Protein AF-A0A397S5K3-F1 (afdb_monomer_lite)

Foldseek 3Di:
DDDDQDPVNLVLLLVQCVVQVPDPCSLVVVCVVVVVDHSVRSVVCCVPPRPPPDDPDPDDPVRVVVVVVVVVVVVVVVVVVVVVCVVVVVD

pLDDT: mean 92.17, std 8.95, range [49.09, 98.5]

Secondary structure (DSSP, 8-state):
-PPPPPHHHHHHHHHHHHHHTTSTTHHHHHHHHSTTS-HHHHHHHIIIII-TTS--SPPPHHHHHHHHHHHHHHHHHHHHHHHHHHHTT--

Sequence (91 aa):
MVVLFSESDEILIISYMESLGHHRDCFTRISRLMPKYTAGQIFNHWKNNLNPELCKKPFGYYEKEYIIGLVNQNQEFLVLYFEKLSRSGIM

InterPro domains:
  IPR001005 SANT/Myb domain [cd00167] (5-50)
  IPR009057 Homedomain-like superfamily [SSF46689] (5-68)

Radius of gyration: 20.78 Å; chains: 1; bounding box: 51×31×42 Å

Structure (mmCIF, N/CA/C/O backbone):
data_AF-A0A397S5K3-F1
#
_entry.id   AF-A0A397S5K3-F1
#
loop_
_atom_site.group_PDB
_atom_site.id
_atom_site.type_symbol
_atom_site.label_atom_id
_atom_site.label_alt_id
_atom_site.label_comp_id
_atom_site.label_asym_id
_atom_site.label_entity_id
_atom_site.label_seq_id
_atom_site.pdbx_PDB_ins_code
_atom_site.Cartn_x
_atom_site.Cartn_y
_atom_site.Cartn_z
_atom_site.occupancy
_atom_site.B_iso_or_equiv
_atom_site.auth_seq_id
_atom_site.auth_comp_id
_atom_site.auth_asym_id
_atom_site.auth_atom_id
_atom_site.pdbx_PDB_model_num
ATOM 1 N N . MET A 1 1 ? 0.221 -13.930 4.476 1.00 49.09 1 MET A N 1
ATOM 2 C CA . MET A 1 1 ? 1.666 -13.970 4.171 1.00 49.09 1 MET A CA 1
ATOM 3 C C . MET A 1 1 ? 2.101 -12.542 3.891 1.00 49.09 1 MET A C 1
ATOM 5 O O . MET A 1 1 ? 1.549 -11.938 2.979 1.00 49.09 1 MET A O 1
ATOM 9 N N . VAL A 1 2 ? 2.970 -11.970 4.726 1.00 62.81 2 VAL A N 1
ATOM 10 C CA . VAL A 1 2 ? 3.505 -10.617 4.506 1.00 62.81 2 VAL A CA 1
ATOM 11 C C . VAL A 1 2 ? 4.500 -10.708 3.356 1.00 62.81 2 VAL A C 1
ATOM 13 O O . VAL A 1 2 ? 5.439 -11.497 3.414 1.00 62.81 2 VAL A O 1
ATOM 16 N N . VAL A 1 3 ? 4.243 -9.965 2.288 1.00 79.19 3 VAL A N 1
ATOM 17 C CA . VAL A 1 3 ? 5.140 -9.880 1.136 1.00 79.19 3 VAL A CA 1
ATOM 18 C C . VAL A 1 3 ? 6.108 -8.745 1.402 1.00 79.19 3 VAL A C 1
ATOM 20 O O . VAL A 1 3 ? 5.676 -7.635 1.700 1.00 79.19 3 VAL A O 1
ATOM 23 N N . LEU A 1 4 ? 7.403 -9.029 1.311 1.00 88.25 4 LEU A N 1
ATOM 24 C CA . LEU A 1 4 ? 8.443 -8.020 1.454 1.00 88.25 4 LEU A CA 1
ATOM 25 C C . LEU A 1 4 ? 8.836 -7.512 0.062 1.00 88.25 4 LEU A C 1
ATOM 27 O O . LEU A 1 4 ? 9.267 -8.285 -0.802 1.00 88.25 4 LEU A O 1
ATOM 31 N N . PHE A 1 5 ? 8.646 -6.215 -0.150 1.00 94.50 5 PHE A N 1
ATOM 32 C CA . PHE A 1 5 ? 9.171 -5.484 -1.298 1.00 94.50 5 PHE A CA 1
ATOM 33 C C . PHE A 1 5 ? 10.539 -4.930 -0.909 1.00 94.50 5 PHE A C 1
ATOM 35 O O . PHE A 1 5 ? 10.690 -4.360 0.171 1.00 94.50 5 PHE A O 1
ATOM 42 N N . SER A 1 6 ? 11.549 -5.160 -1.745 1.00 96.31 6 SER A N 1
ATOM 43 C CA . SER A 1 6 ? 12.834 -4.475 -1.592 1.00 96.31 6 SER A CA 1
ATOM 44 C C . SER A 1 6 ? 12.726 -3.037 -2.095 1.00 96.31 6 SER A C 1
ATOM 46 O O . SER A 1 6 ? 11.835 -2.720 -2.878 1.00 96.31 6 SER A O 1
ATOM 48 N N . GLU A 1 7 ? 13.672 -2.180 -1.719 1.00 96.56 7 GLU A N 1
ATOM 49 C CA . GLU A 1 7 ? 13.748 -0.807 -2.236 1.00 96.56 7 GLU A CA 1
ATOM 50 C C . GLU A 1 7 ? 13.787 -0.770 -3.776 1.00 96.56 7 GLU A C 1
ATOM 52 O O . GLU A 1 7 ? 13.098 0.027 -4.407 1.00 96.56 7 GLU A O 1
ATOM 57 N N . SER A 1 8 ? 14.515 -1.698 -4.406 1.00 97.44 8 SER A N 1
ATOM 58 C CA . SER A 1 8 ? 14.538 -1.822 -5.868 1.00 97.44 8 SER A CA 1
ATOM 59 C C . SER A 1 8 ? 13.179 -2.220 -6.449 1.00 97.44 8 SER A C 1
ATOM 61 O O . SER A 1 8 ? 12.803 -1.720 -7.508 1.00 97.44 8 SER A O 1
ATOM 63 N N . ASP A 1 9 ? 12.425 -3.087 -5.762 1.00 97.44 9 ASP A N 1
ATOM 64 C CA . ASP A 1 9 ? 11.064 -3.437 -6.179 1.00 97.44 9 ASP A CA 1
ATOM 65 C C . ASP A 1 9 ? 10.143 -2.205 -6.109 1.00 97.44 9 ASP A C 1
ATOM 67 O O . ASP A 1 9 ? 9.341 -1.982 -7.013 1.00 97.44 9 ASP A O 1
ATOM 71 N N . GLU A 1 10 ? 10.276 -1.378 -5.068 1.00 97.44 10 GLU A N 1
ATOM 72 C CA . GLU A 1 10 ? 9.481 -0.155 -4.902 1.00 97.44 10 GLU A CA 1
ATOM 73 C C . GLU A 1 10 ? 9.775 0.883 -5.986 1.00 97.44 10 GLU A C 1
ATOM 75 O O . GLU A 1 10 ? 8.840 1.414 -6.588 1.00 97.44 10 GLU A O 1
ATOM 80 N N . ILE A 1 11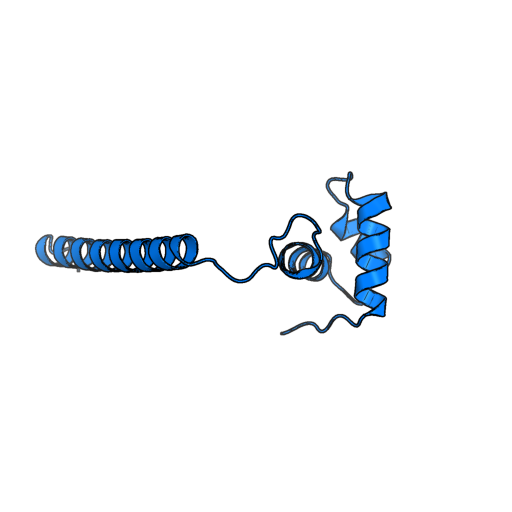 ? 11.057 1.118 -6.290 1.00 97.94 11 ILE A N 1
ATOM 81 C CA . ILE A 1 11 ? 11.485 2.015 -7.374 1.00 97.94 11 ILE A CA 1
ATOM 82 C C . ILE A 1 11 ? 10.878 1.565 -8.710 1.00 97.94 11 ILE A C 1
ATOM 84 O O . ILE A 1 11 ? 10.340 2.385 -9.458 1.00 97.94 11 ILE A O 1
ATOM 88 N N . LEU A 1 12 ? 10.907 0.260 -8.998 1.00 98.12 12 LEU A N 1
ATOM 89 C CA . LEU A 1 12 ? 10.307 -0.283 -10.216 1.00 98.12 12 LEU A CA 1
ATOM 90 C C . LEU A 1 12 ? 8.793 -0.067 -10.248 1.00 98.12 12 LEU A C 1
ATOM 92 O O . LEU A 1 12 ? 8.277 0.425 -11.251 1.00 98.12 12 LEU A O 1
ATOM 96 N N . ILE A 1 13 ? 8.081 -0.372 -9.161 1.00 97.94 13 ILE A N 1
ATOM 97 C CA . ILE A 1 13 ? 6.626 -0.174 -9.089 1.00 97.94 13 ILE A CA 1
ATOM 98 C C . ILE A 1 13 ? 6.262 1.296 -9.310 1.00 97.94 13 ILE A C 1
ATOM 100 O O . ILE A 1 13 ? 5.335 1.566 -10.071 1.00 97.94 13 ILE A O 1
ATOM 104 N N . ILE A 1 14 ? 6.994 2.237 -8.704 1.00 98.06 14 ILE A N 1
ATOM 105 C CA . ILE A 1 14 ? 6.782 3.677 -8.908 1.00 98.06 14 ILE A CA 1
ATOM 106 C C . ILE A 1 14 ? 6.958 4.034 -10.388 1.00 98.06 14 ILE A C 1
ATOM 108 O O . ILE A 1 14 ? 6.037 4.584 -10.988 1.00 98.06 14 ILE A O 1
ATOM 112 N N . SER A 1 15 ? 8.070 3.623 -11.006 1.00 98.12 15 SER A N 1
ATOM 113 C CA . SER A 1 15 ? 8.344 3.903 -12.425 1.00 98.12 15 SER A CA 1
ATOM 114 C C . SER A 1 15 ? 7.277 3.327 -13.371 1.00 98.12 15 SER A C 1
ATOM 116 O O . SER A 1 15 ? 6.870 3.947 -14.361 1.00 98.12 15 SER A O 1
ATOM 118 N N . TYR A 1 16 ? 6.754 2.140 -13.055 1.00 98.31 16 TYR A N 1
ATOM 119 C CA . TYR A 1 16 ? 5.683 1.543 -13.836 1.00 98.31 16 TYR A CA 1
ATOM 120 C C . TYR A 1 16 ? 4.332 2.208 -13.589 1.00 98.31 16 TYR A C 1
ATOM 122 O O . TYR A 1 16 ? 3.524 2.271 -14.508 1.00 98.31 16 TYR A O 1
ATOM 130 N N . MET A 1 17 ? 4.063 2.719 -12.391 1.00 97.88 17 MET A N 1
ATOM 131 C CA . MET A 1 17 ? 2.833 3.461 -12.114 1.00 97.88 17 MET A CA 1
ATOM 132 C C . MET A 1 17 ? 2.828 4.837 -12.782 1.00 97.88 17 MET A C 1
ATOM 134 O O . MET A 1 17 ? 1.780 5.254 -13.269 1.00 97.88 17 MET A O 1
ATOM 138 N N . GLU A 1 18 ? 3.978 5.497 -12.908 1.00 97.31 18 GLU A N 1
ATOM 139 C CA . GLU A 1 18 ? 4.109 6.735 -13.689 1.00 97.31 18 GLU A CA 1
ATOM 140 C C . GLU A 1 18 ? 3.772 6.516 -15.173 1.00 97.31 18 GLU A C 1
ATOM 142 O O . GLU A 1 18 ? 3.086 7.330 -15.789 1.00 97.31 18 GLU A O 1
ATOM 147 N N . SER A 1 19 ? 4.204 5.390 -15.747 1.00 97.44 19 SER A N 1
ATOM 148 C CA . SER A 1 19 ? 4.007 5.091 -17.172 1.00 97.44 19 SER A CA 1
ATOM 149 C C . SER A 1 19 ? 2.683 4.387 -17.487 1.00 97.44 19 SER A C 1
ATOM 151 O O . SER A 1 19 ? 2.033 4.706 -18.481 1.00 97.44 19 SER A O 1
ATOM 153 N N . LEU A 1 20 ? 2.253 3.437 -16.656 1.00 97.88 20 LEU A N 1
ATOM 154 C CA . LEU A 1 20 ? 1.101 2.561 -16.901 1.00 97.88 20 LEU A CA 1
ATOM 155 C C . LEU A 1 20 ? -0.111 2.882 -16.022 1.00 97.88 20 LEU A C 1
ATOM 157 O O . LEU A 1 20 ? -1.182 2.333 -16.276 1.00 97.88 20 LEU A O 1
ATOM 161 N N . GLY A 1 21 ? 0.020 3.734 -15.000 1.00 96.62 21 GLY A N 1
ATOM 162 C CA . GLY A 1 21 ? -1.013 3.956 -13.976 1.00 96.62 21 GLY A CA 1
ATOM 163 C C . GLY A 1 21 ? -2.346 4.485 -14.509 1.00 96.62 21 GLY A C 1
ATOM 164 O O . GLY A 1 21 ? -3.382 4.280 -13.884 1.00 96.62 21 GLY A O 1
ATOM 165 N N . HIS A 1 22 ? -2.342 5.092 -15.698 1.00 96.69 22 HIS A N 1
ATOM 166 C CA . HIS A 1 22 ? -3.544 5.555 -16.392 1.00 96.69 22 HIS A CA 1
ATOM 167 C C . HIS A 1 22 ? -4.388 4.413 -16.999 1.00 96.69 22 HIS A C 1
ATOM 169 O O . HIS A 1 22 ? -5.538 4.626 -17.391 1.00 96.69 22 HIS A O 1
ATOM 175 N N . HIS A 1 23 ? -3.853 3.190 -17.084 1.00 97.88 23 HIS A N 1
ATOM 176 C CA . HIS A 1 23 ? -4.590 2.021 -17.557 1.00 97.88 23 HIS A CA 1
ATOM 177 C C . HIS A 1 23 ? -5.393 1.356 -16.434 1.00 97.88 23 HIS A C 1
ATOM 179 O O . HIS A 1 23 ? -4.891 1.126 -15.338 1.00 97.88 23 HIS A O 1
ATOM 185 N N . ARG A 1 24 ? -6.626 0.927 -16.738 1.00 96.56 24 ARG A N 1
ATOM 186 C CA . ARG A 1 24 ? -7.489 0.209 -15.777 1.00 96.56 24 ARG A CA 1
ATOM 187 C C . ARG A 1 24 ? -6.888 -1.112 -15.287 1.00 96.56 24 ARG A C 1
ATOM 189 O O . ARG A 1 24 ? -7.170 -1.538 -14.175 1.00 96.56 24 ARG A O 1
ATOM 196 N N . ASP A 1 25 ? -6.081 -1.765 -16.119 1.00 97.62 25 ASP A N 1
ATOM 197 C CA . ASP A 1 25 ? -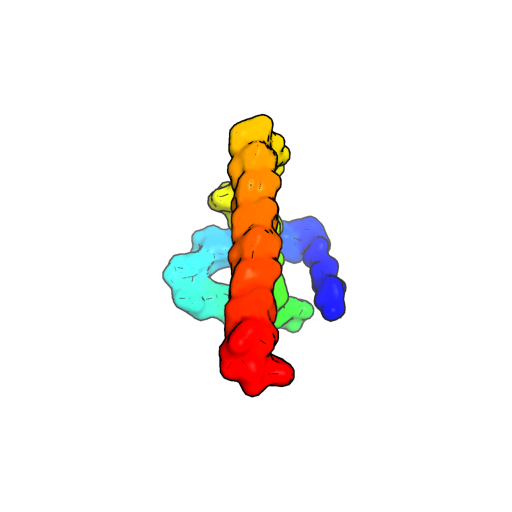5.417 -3.039 -15.840 1.00 97.62 25 ASP A CA 1
ATOM 198 C C . ASP A 1 25 ? -3.936 -2.864 -15.453 1.00 97.62 25 ASP A C 1
ATOM 200 O O . ASP A 1 25 ? -3.169 -3.827 -15.530 1.00 97.62 25 ASP A O 1
ATOM 204 N N . CYS A 1 26 ? -3.520 -1.660 -15.030 1.00 98.12 26 CYS A N 1
ATOM 205 C CA . CYS A 1 26 ? -2.122 -1.318 -14.747 1.00 98.12 26 CYS A CA 1
ATOM 206 C C . CYS A 1 26 ? -1.426 -2.350 -13.848 1.00 98.12 26 CYS A C 1
ATOM 208 O O . CYS A 1 26 ? -0.399 -2.894 -14.237 1.00 98.12 26 CYS A O 1
ATOM 210 N N . PHE A 1 27 ? -2.027 -2.752 -12.728 1.00 98.31 27 PHE A N 1
ATOM 211 C CA . PHE A 1 27 ? -1.434 -3.747 -11.824 1.00 98.31 27 PHE A CA 1
ATOM 212 C C . PHE A 1 27 ? -1.268 -5.136 -12.453 1.00 98.31 27 PHE A C 1
ATOM 214 O O . PHE A 1 27 ? -0.319 -5.845 -12.128 1.00 98.31 27 PHE A O 1
ATOM 221 N N . THR A 1 28 ? -2.145 -5.517 -13.388 1.00 98.31 28 THR A N 1
ATOM 222 C CA . THR A 1 28 ? -2.008 -6.772 -14.151 1.00 98.31 28 THR A CA 1
ATOM 223 C C . THR A 1 28 ? -0.857 -6.687 -15.151 1.00 98.31 28 THR A C 1
ATOM 225 O O . THR A 1 28 ? -0.151 -7.667 -15.377 1.00 98.31 28 THR A O 1
ATOM 228 N N . ARG A 1 29 ? -0.631 -5.513 -15.750 1.00 98.50 29 ARG A N 1
ATOM 229 C CA . ARG A 1 29 ? 0.527 -5.270 -16.624 1.00 98.50 29 ARG A CA 1
ATOM 230 C C . ARG A 1 29 ? 1.823 -5.288 -15.822 1.00 98.50 29 ARG A C 1
ATOM 232 O O . ARG A 1 29 ? 2.760 -5.975 -16.214 1.00 98.50 29 ARG A O 1
ATOM 239 N N . ILE A 1 30 ? 1.843 -4.619 -14.671 1.00 98.38 30 ILE A N 1
ATOM 240 C CA . ILE A 1 30 ? 3.011 -4.573 -13.786 1.00 98.38 30 ILE A CA 1
ATOM 241 C C . ILE A 1 30 ? 3.346 -5.968 -13.264 1.00 98.38 30 ILE A C 1
ATOM 243 O O . ILE A 1 30 ? 4.508 -6.351 -13.303 1.00 98.38 30 ILE A O 1
ATOM 247 N N . SER A 1 31 ? 2.363 -6.787 -12.875 1.00 98.25 31 SER A N 1
ATOM 248 C CA . SER A 1 31 ? 2.645 -8.157 -12.418 1.00 98.25 31 SER A CA 1
ATOM 249 C C . SER A 1 31 ? 3.230 -9.056 -13.510 1.00 98.25 31 SER A C 1
ATOM 251 O O . SER A 1 31 ? 3.902 -10.032 -13.202 1.00 98.25 31 SER A O 1
ATOM 253 N N . ARG A 1 32 ? 2.995 -8.754 -14.794 1.00 98.06 32 ARG A N 1
ATOM 254 C CA . ARG A 1 32 ? 3.660 -9.453 -15.910 1.00 98.06 32 ARG A CA 1
ATOM 255 C C . ARG A 1 32 ? 5.116 -9.012 -16.080 1.00 98.06 32 ARG A C 1
ATOM 257 O O . ARG A 1 32 ? 5.936 -9.827 -16.482 1.00 98.06 32 ARG A O 1
ATOM 264 N N . LEU A 1 33 ? 5.428 -7.752 -15.768 1.00 97.88 33 LEU A N 1
ATOM 265 C CA . LEU A 1 33 ? 6.792 -7.203 -15.777 1.00 97.88 33 LEU A CA 1
ATOM 266 C C . LEU A 1 33 ? 7.583 -7.606 -14.522 1.00 97.88 33 LEU A C 1
ATOM 268 O O . LEU A 1 33 ? 8.794 -7.786 -14.580 1.00 97.88 33 LEU A O 1
ATOM 272 N N . MET A 1 34 ? 6.886 -7.797 -13.400 1.00 96.94 34 MET A N 1
ATOM 273 C CA . MET A 1 34 ? 7.428 -8.210 -12.107 1.00 96.94 34 MET A CA 1
ATOM 274 C C . MET A 1 34 ? 6.781 -9.531 -11.652 1.00 96.94 34 MET A C 1
ATOM 276 O O . MET A 1 34 ? 6.038 -9.540 -10.668 1.00 96.94 34 MET A O 1
ATOM 280 N N . PRO A 1 35 ? 7.063 -10.668 -12.323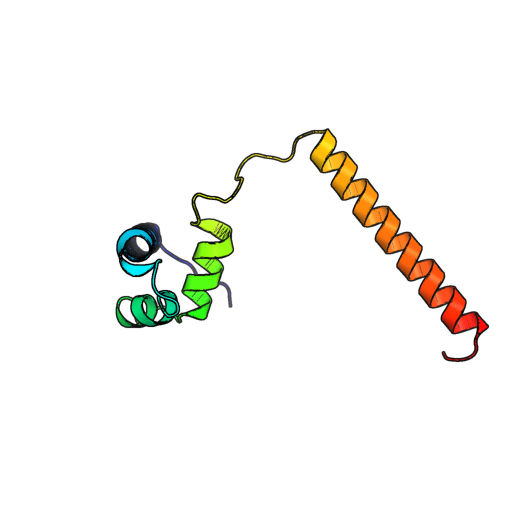 1.00 95.81 35 PRO A N 1
ATOM 281 C CA . PRO A 1 35 ? 6.362 -11.942 -12.101 1.00 95.81 35 PRO A CA 1
ATOM 282 C C . PRO A 1 35 ? 6.563 -12.552 -10.704 1.00 95.81 35 PRO A C 1
ATOM 284 O O . PRO A 1 35 ? 5.867 -13.494 -10.336 1.00 95.81 35 PRO A O 1
ATOM 287 N N . LYS A 1 36 ? 7.483 -11.998 -9.903 1.00 95.94 36 LYS A N 1
ATOM 288 C CA . LYS A 1 36 ? 7.646 -12.298 -8.471 1.00 95.94 36 LYS A CA 1
ATOM 289 C C . LYS A 1 36 ? 6.413 -11.907 -7.640 1.00 95.94 36 LYS A C 1
ATOM 291 O O . LYS A 1 36 ? 6.215 -12.470 -6.565 1.00 95.94 36 LYS A O 1
ATOM 296 N N . TYR A 1 37 ? 5.599 -10.962 -8.117 1.00 97.06 37 TYR A N 1
ATOM 297 C CA . TYR A 1 37 ? 4.449 -10.426 -7.394 1.00 97.06 37 TYR A CA 1
ATOM 298 C C . TYR A 1 37 ? 3.158 -10.548 -8.198 1.00 97.06 37 TYR A C 1
ATOM 300 O O . TYR A 1 37 ? 3.121 -10.323 -9.405 1.00 97.06 37 TYR A O 1
ATOM 308 N N . THR A 1 38 ? 2.059 -10.851 -7.513 1.00 97.50 38 THR A N 1
ATOM 309 C CA . THR A 1 38 ? 0.725 -10.809 -8.117 1.00 97.50 38 THR A CA 1
ATOM 310 C C . THR A 1 38 ? 0.231 -9.368 -8.236 1.00 97.50 38 THR A C 1
ATOM 312 O O . THR A 1 38 ? 0.625 -8.490 -7.466 1.00 97.50 38 THR A O 1
ATOM 315 N N . ALA A 1 39 ? -0.711 -9.126 -9.152 1.00 98.00 39 ALA A N 1
ATOM 316 C CA . ALA A 1 39 ? -1.350 -7.818 -9.295 1.00 98.00 39 ALA A CA 1
ATOM 317 C C . ALA A 1 39 ? -1.959 -7.317 -7.971 1.00 98.00 39 ALA A C 1
ATOM 319 O O . ALA A 1 39 ? -1.842 -6.140 -7.646 1.00 98.00 39 ALA A O 1
ATOM 320 N N . GLY A 1 40 ? -2.552 -8.215 -7.173 1.00 97.38 40 GLY A N 1
ATOM 321 C CA . GLY A 1 40 ? -3.117 -7.873 -5.865 1.00 97.38 40 GLY A CA 1
ATOM 322 C C . GLY A 1 40 ? -2.062 -7.463 -4.833 1.00 97.38 40 GLY A C 1
ATOM 323 O O . GLY A 1 40 ? -2.296 -6.545 -4.052 1.00 97.38 40 GLY A O 1
ATOM 324 N N . GLN A 1 41 ? -0.886 -8.098 -4.844 1.00 97.19 41 GLN A N 1
ATOM 325 C CA . GLN A 1 41 ? 0.225 -7.714 -3.966 1.00 97.19 41 GLN A CA 1
ATOM 326 C C . GLN A 1 41 ? 0.752 -6.322 -4.325 1.00 97.19 41 GLN A C 1
ATOM 328 O O . GLN A 1 41 ? 0.906 -5.488 -3.436 1.00 97.19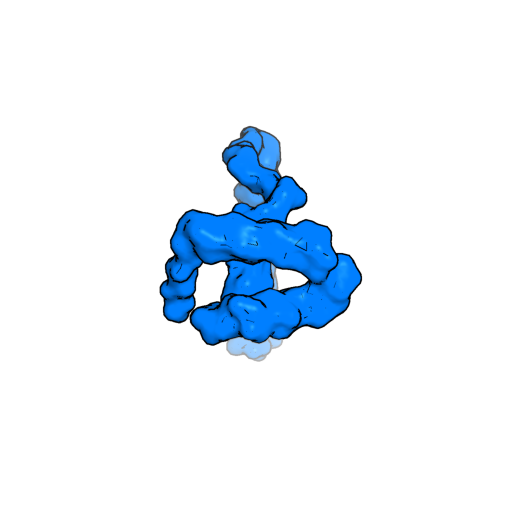 41 GLN A O 1
ATOM 333 N N . ILE A 1 42 ? 0.952 -6.052 -5.619 1.00 97.75 42 ILE A N 1
ATOM 334 C CA . ILE A 1 42 ? 1.408 -4.742 -6.108 1.00 97.75 42 ILE A CA 1
ATOM 335 C C . ILE A 1 42 ? 0.364 -3.662 -5.801 1.00 97.75 42 ILE A C 1
ATOM 337 O O . ILE A 1 42 ? 0.718 -2.605 -5.290 1.00 97.75 42 ILE A O 1
ATOM 341 N N . PHE A 1 43 ? -0.923 -3.934 -6.049 1.00 97.38 43 PHE A N 1
ATOM 342 C CA . PHE A 1 43 ? -2.013 -3.010 -5.727 1.00 97.38 43 PHE A CA 1
ATOM 343 C C . PHE A 1 43 ? -2.026 -2.637 -4.244 1.00 97.38 43 PHE A C 1
ATOM 345 O O . PHE A 1 43 ? -2.080 -1.456 -3.906 1.00 97.38 43 PHE A O 1
ATOM 352 N N . ASN A 1 44 ? -1.960 -3.633 -3.357 1.00 96.38 44 ASN A N 1
ATOM 353 C CA . ASN A 1 44 ? -1.985 -3.392 -1.917 1.00 96.38 44 ASN A CA 1
ATOM 354 C C . ASN A 1 44 ? -0.774 -2.571 -1.462 1.00 96.38 44 ASN A C 1
ATOM 356 O O . ASN A 1 44 ? -0.939 -1.646 -0.671 1.00 96.38 44 ASN A O 1
ATOM 360 N N . HIS A 1 45 ? 0.419 -2.875 -1.978 1.00 96.62 45 HIS A N 1
ATOM 361 C CA . HIS A 1 45 ? 1.634 -2.131 -1.639 1.00 96.62 45 HIS A CA 1
ATOM 362 C C . HIS A 1 45 ? 1.594 -0.695 -2.168 1.00 96.62 45 HIS A C 1
ATOM 364 O O . HIS A 1 45 ? 1.875 0.254 -1.439 1.00 96.62 45 HIS A O 1
ATOM 370 N N . TRP A 1 46 ? 1.140 -0.500 -3.409 1.00 97.12 46 TRP A N 1
ATOM 371 C CA . TRP A 1 46 ? 0.934 0.836 -3.964 1.00 97.12 46 TRP A CA 1
ATOM 372 C C . TRP A 1 46 ? -0.046 1.647 -3.116 1.00 97.12 46 TRP A C 1
ATOM 374 O O . TRP A 1 46 ? 0.286 2.734 -2.649 1.00 97.12 46 TRP A O 1
ATOM 384 N N . LYS A 1 47 ? -1.235 1.088 -2.868 1.00 95.44 47 LYS A N 1
ATOM 385 C CA . LYS A 1 47 ? -2.317 1.754 -2.140 1.00 95.44 47 LYS A CA 1
ATOM 386 C C . LYS A 1 47 ? -1.919 2.155 -0.723 1.00 95.44 47 LYS A C 1
ATOM 388 O O . LYS A 1 47 ? -2.392 3.185 -0.262 1.00 95.44 47 LYS A O 1
ATOM 393 N N . ASN A 1 48 ? -1.114 1.349 -0.033 1.00 93.88 48 ASN A N 1
ATOM 394 C CA . ASN A 1 48 ? -0.830 1.553 1.388 1.00 93.88 48 ASN A CA 1
ATOM 395 C C . ASN A 1 48 ? 0.531 2.212 1.660 1.00 93.88 48 ASN A C 1
ATOM 397 O O . ASN A 1 48 ? 0.716 2.766 2.741 1.00 93.88 48 ASN A O 1
ATOM 401 N N . ASN A 1 49 ? 1.481 2.157 0.719 1.00 94.44 49 ASN A N 1
ATOM 402 C CA . ASN A 1 49 ? 2.871 2.546 0.978 1.00 94.44 49 ASN A CA 1
ATOM 403 C C . ASN A 1 49 ? 3.441 3.522 -0.060 1.00 94.44 49 ASN A C 1
ATOM 405 O O . ASN A 1 49 ? 4.097 4.499 0.321 1.00 94.44 49 ASN A O 1
ATOM 409 N N . LEU A 1 50 ? 3.214 3.272 -1.354 1.00 95.88 50 LEU A N 1
ATOM 410 C CA . LEU A 1 50 ? 3.929 3.981 -2.425 1.00 95.88 50 LEU A CA 1
ATOM 411 C C . LEU A 1 50 ? 3.149 5.134 -3.056 1.00 95.88 50 LEU A C 1
ATOM 413 O O . LEU A 1 50 ? 3.786 6.059 -3.551 1.00 95.88 50 LEU A O 1
ATOM 417 N N . ASN A 1 51 ? 1.812 5.109 -3.030 1.00 95.44 51 ASN A N 1
ATOM 418 C CA . ASN A 1 51 ? 1.000 6.146 -3.666 1.00 95.44 51 ASN A CA 1
ATOM 419 C C . ASN A 1 51 ? 1.379 7.540 -3.109 1.00 95.44 51 ASN A C 1
ATOM 421 O O . ASN A 1 51 ? 1.242 7.757 -1.900 1.00 95.44 51 ASN A O 1
ATOM 425 N N . PRO A 1 52 ? 1.839 8.487 -3.953 1.00 93.25 52 PRO A N 1
ATOM 426 C CA . PRO A 1 52 ? 2.250 9.821 -3.511 1.00 93.25 52 PRO A CA 1
ATOM 427 C C . PRO A 1 52 ? 1.113 10.638 -2.884 1.00 93.25 52 PRO A C 1
ATOM 429 O O . PRO A 1 52 ? 1.379 11.567 -2.127 1.00 93.25 52 PRO A O 1
ATOM 432 N N . GLU A 1 53 ? -0.145 10.284 -3.147 1.00 93.38 53 GLU A N 1
ATOM 433 C CA . GLU A 1 53 ? -1.316 10.935 -2.547 1.00 93.38 53 GLU A CA 1
ATOM 434 C C . GLU A 1 53 ? -1.543 10.540 -1.077 1.00 93.38 53 GLU A C 1
ATOM 436 O O . GLU A 1 53 ? -2.390 11.119 -0.395 1.00 93.38 53 GLU A O 1
ATOM 441 N N . LEU A 1 54 ? -0.799 9.559 -0.556 1.00 93.25 54 LEU A N 1
ATOM 442 C CA . LEU A 1 54 ? -0.907 9.156 0.842 1.00 93.25 54 LEU A CA 1
ATOM 443 C C . LEU A 1 54 ? -0.355 10.232 1.777 1.00 93.25 54 LEU A C 1
ATOM 445 O O . LEU A 1 54 ? 0.819 10.605 1.720 1.00 93.25 54 LEU A O 1
ATOM 449 N N . CYS A 1 55 ? -1.178 10.655 2.736 1.00 91.31 55 CYS A N 1
ATOM 450 C CA . CYS A 1 55 ? -0.710 11.473 3.845 1.00 91.31 55 CYS A CA 1
ATOM 451 C C . CYS A 1 55 ? 0.122 10.612 4.808 1.00 91.31 55 CYS A C 1
ATOM 453 O O . CYS A 1 55 ? -0.416 9.833 5.590 1.00 91.31 55 CYS A O 1
ATOM 455 N N . LYS A 1 56 ? 1.449 10.765 4.756 1.00 88.00 56 LYS A N 1
ATOM 456 C CA . LYS A 1 56 ? 2.400 10.072 5.649 1.00 88.00 56 LYS A CA 1
ATOM 457 C C . LYS A 1 56 ? 2.713 10.856 6.927 1.00 88.00 56 LYS A C 1
ATOM 459 O O . LYS A 1 56 ? 3.618 10.491 7.675 1.00 88.00 56 LYS A O 1
ATOM 464 N N . LYS A 1 57 ? 2.018 11.971 7.162 1.00 91.06 57 LYS A N 1
ATOM 465 C CA . LYS A 1 57 ? 2.231 12.785 8.360 1.00 91.06 57 LYS A CA 1
ATOM 466 C C . LYS A 1 57 ? 1.604 12.088 9.571 1.00 91.06 57 LYS A C 1
ATOM 468 O O . LYS A 1 57 ? 0.546 11.478 9.431 1.00 91.06 57 LYS A O 1
ATOM 473 N N . PRO A 1 58 ? 2.221 12.189 10.759 1.00 92.06 58 PRO A N 1
ATOM 474 C CA . PRO A 1 58 ? 1.563 11.777 11.989 1.00 92.06 58 PRO A CA 1
ATOM 475 C C . PRO A 1 58 ? 0.241 12.524 12.159 1.00 92.06 58 PRO A C 1
ATOM 477 O O . PRO A 1 58 ? 0.162 13.707 11.829 1.00 92.06 58 PRO A O 1
ATOM 480 N N . PHE A 1 59 ? -0.760 11.858 12.736 1.00 92.56 59 PHE A N 1
ATOM 481 C CA . PHE A 1 59 ? -2.026 12.513 13.043 1.00 92.56 59 PHE A CA 1
ATOM 482 C C . PHE A 1 59 ? -1.824 13.686 14.008 1.00 92.56 59 PHE A C 1
ATOM 484 O O . PHE A 1 59 ? -1.193 13.552 15.069 1.00 92.56 59 PHE A O 1
ATOM 491 N N . GLY A 1 60 ? -2.391 14.829 13.638 1.00 94.94 60 GLY A N 1
ATOM 492 C CA . GLY A 1 60 ? -2.509 16.007 14.478 1.00 94.94 60 GLY A CA 1
ATOM 493 C C . GLY A 1 60 ? -3.479 15.789 15.637 1.00 94.94 60 GLY A C 1
ATOM 494 O O . GLY A 1 60 ? -4.174 14.777 15.723 1.00 94.94 60 GLY A O 1
ATOM 495 N N . TYR A 1 61 ? -3.529 16.762 16.548 1.00 96.62 61 TYR A N 1
ATOM 496 C CA . TYR A 1 61 ? -4.406 16.705 17.720 1.00 96.62 61 TYR A CA 1
ATOM 497 C C . TYR A 1 61 ? -5.877 16.491 17.329 1.00 96.62 61 TYR A C 1
ATOM 499 O O . TYR A 1 61 ? -6.483 15.515 17.753 1.00 96.62 61 TYR A O 1
ATOM 507 N N . TYR A 1 62 ? -6.421 17.333 16.446 1.00 97.06 62 TYR A N 1
ATOM 508 C CA . TYR A 1 62 ? -7.825 17.233 16.033 1.00 97.06 62 TYR A CA 1
ATOM 509 C C . TYR A 1 62 ? -8.151 15.936 15.288 1.00 97.06 62 TYR A C 1
ATOM 511 O O . TYR A 1 62 ? -9.228 15.383 15.472 1.00 97.06 62 TYR A O 1
ATOM 519 N N . GLU A 1 63 ? -7.223 15.424 14.477 1.00 96.12 63 GLU A N 1
ATOM 520 C CA . GLU A 1 63 ? -7.401 14.140 13.790 1.00 96.12 63 GLU A CA 1
ATOM 521 C C . GLU A 1 63 ? -7.468 12.987 14.797 1.00 96.12 63 GLU A C 1
ATOM 523 O O . GLU A 1 63 ? -8.320 12.110 14.673 1.00 96.12 63 GLU A O 1
ATOM 528 N N . LYS A 1 64 ? -6.619 13.013 15.832 1.00 95.75 64 LYS A N 1
ATOM 529 C CA . LYS A 1 64 ? -6.656 12.028 16.921 1.00 95.75 64 LYS A CA 1
ATOM 530 C C . LYS A 1 64 ? -7.965 12.095 17.699 1.00 95.75 64 LYS A C 1
ATOM 532 O O . LYS A 1 64 ? -8.599 11.059 17.869 1.00 95.75 64 LYS A O 1
ATOM 537 N N . GLU A 1 65 ? -8.386 13.287 18.119 1.00 97.44 65 GLU A N 1
ATOM 538 C CA . GLU A 1 65 ? -9.652 13.473 18.843 1.00 97.44 65 GLU A CA 1
ATOM 539 C C . GLU A 1 65 ? -10.848 13.000 18.009 1.00 97.44 65 GLU A C 1
ATOM 541 O O . GLU A 1 65 ? -11.725 12.303 18.514 1.00 97.44 65 GLU A O 1
ATOM 546 N N . TYR A 1 66 ? -10.852 13.301 16.708 1.00 96.19 66 TYR A N 1
ATOM 547 C CA . TYR A 1 66 ? -11.882 12.830 15.788 1.00 96.19 66 TYR A CA 1
ATOM 548 C C . TYR A 1 66 ? -11.916 11.298 15.689 1.00 96.19 66 TYR A C 1
ATOM 550 O O . TYR A 1 66 ? -12.986 10.699 15.792 1.00 96.19 66 TYR A O 1
ATOM 558 N N . ILE A 1 67 ? -10.757 10.646 15.540 1.00 94.62 67 ILE A N 1
ATOM 559 C CA . ILE A 1 67 ? -10.660 9.179 15.497 1.00 94.62 67 ILE A CA 1
ATOM 560 C C . ILE A 1 67 ? -11.150 8.559 16.813 1.00 94.62 67 ILE A C 1
ATOM 562 O O . ILE A 1 67 ? -11.922 7.602 16.777 1.00 94.62 67 ILE A O 1
ATOM 566 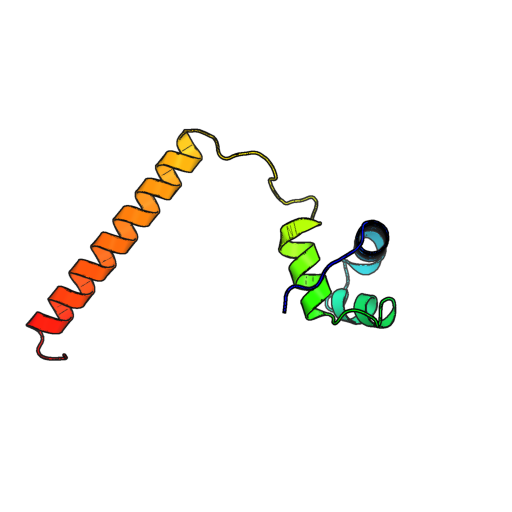N N . ILE A 1 68 ? -10.747 9.106 17.966 1.00 95.12 68 ILE A N 1
ATOM 567 C CA . ILE A 1 68 ? -11.204 8.641 19.286 1.00 95.12 68 ILE A CA 1
ATOM 568 C C . ILE A 1 68 ? -12.727 8.772 19.396 1.00 95.12 68 ILE A C 1
ATOM 570 O O . ILE A 1 68 ? -13.404 7.814 19.772 1.00 95.12 68 ILE A O 1
ATOM 574 N N . GLY A 1 69 ? -13.277 9.923 19.004 1.00 95.56 69 GLY A N 1
ATOM 575 C CA . GLY A 1 69 ? -14.719 10.157 18.984 1.00 95.56 69 GLY A CA 1
ATOM 576 C C . GLY A 1 69 ? -15.470 9.147 18.112 1.00 95.56 69 GLY A C 1
ATOM 577 O O . GLY A 1 69 ? -16.456 8.566 18.563 1.00 95.56 69 GLY A O 1
ATOM 578 N N . LEU A 1 70 ? -14.976 8.874 16.900 1.00 94.19 70 LEU A N 1
ATOM 579 C CA . LEU A 1 70 ? -15.560 7.877 15.996 1.00 94.19 70 LEU A CA 1
ATOM 580 C C . LEU A 1 70 ? -15.554 6.460 16.582 1.00 94.19 70 LEU A C 1
ATOM 582 O O . LEU A 1 70 ? -16.522 5.716 16.414 1.00 94.19 70 LEU A O 1
ATOM 586 N N . VAL A 1 71 ? -14.466 6.061 17.246 1.00 93.25 71 VAL A N 1
ATOM 587 C CA . VAL A 1 71 ? -14.369 4.736 17.877 1.00 93.25 71 VAL A CA 1
ATOM 588 C C . VAL A 1 71 ? -15.406 4.601 18.987 1.00 93.25 71 VAL A C 1
ATOM 590 O O . VAL A 1 71 ? -16.144 3.615 19.005 1.00 93.25 71 VAL A O 1
ATOM 593 N N . ASN A 1 72 ? -15.514 5.608 19.855 1.00 91.81 72 ASN A N 1
ATOM 594 C CA . ASN A 1 72 ? -16.463 5.599 20.967 1.00 91.81 72 ASN A CA 1
ATOM 595 C C . ASN A 1 72 ? -17.914 5.529 20.468 1.00 91.81 72 ASN A C 1
ATOM 597 O O . ASN A 1 72 ? -18.676 4.678 20.921 1.00 91.81 72 ASN A O 1
ATOM 601 N N . GLN A 1 73 ? -18.274 6.332 19.460 1.00 90.50 73 GLN A N 1
ATOM 602 C CA . GLN A 1 73 ? -19.613 6.304 18.856 1.00 90.50 73 GLN A CA 1
ATOM 603 C C . GLN A 1 73 ? -19.967 4.931 18.269 1.00 90.50 73 GLN A C 1
ATOM 605 O O . GLN A 1 73 ? -21.080 4.440 18.449 1.00 90.50 73 GLN A O 1
ATOM 610 N N . ASN A 1 74 ? -19.024 4.282 17.579 1.00 88.81 74 ASN A N 1
ATOM 611 C CA . ASN A 1 74 ? -19.259 2.952 17.013 1.00 88.81 74 ASN A CA 1
ATOM 612 C C . ASN A 1 74 ? -19.421 1.877 18.097 1.00 88.81 74 ASN A C 1
ATOM 614 O O . ASN A 1 74 ? -20.232 0.965 17.936 1.00 88.81 74 ASN A O 1
ATOM 618 N N . GLN A 1 75 ? -18.680 1.975 19.204 1.00 85.94 75 GLN A N 1
ATOM 619 C CA . GLN A 1 75 ? -18.849 1.067 20.340 1.00 85.94 75 GLN A CA 1
ATOM 620 C C . GLN A 1 75 ? -20.214 1.250 21.010 1.00 85.94 75 GLN A C 1
ATOM 622 O O . GLN A 1 75 ? -20.907 0.262 21.246 1.00 85.94 75 GLN A O 1
ATOM 627 N N . GLU A 1 76 ? -20.637 2.494 21.242 1.00 83.81 76 GLU A N 1
ATOM 628 C CA . GLU A 1 76 ? -21.968 2.806 21.773 1.00 83.81 76 GLU A CA 1
ATOM 629 C C . GLU A 1 76 ? -23.080 2.276 20.858 1.00 83.81 76 GLU A C 1
ATOM 631 O O . GLU A 1 76 ? -24.026 1.643 21.328 1.00 83.81 76 GLU A O 1
ATOM 636 N N . PHE A 1 77 ? -22.940 2.451 19.539 1.00 85.56 77 PHE A N 1
ATOM 637 C CA . PHE A 1 77 ? -23.900 1.927 18.568 1.00 85.56 77 PHE A CA 1
ATOM 638 C C . PHE A 1 77 ? -24.025 0.401 18.635 1.00 85.56 77 PHE A C 1
ATOM 640 O O . PHE A 1 77 ? -25.139 -0.124 18.634 1.00 85.56 77 PHE A O 1
ATOM 647 N N . LEU A 1 78 ? -22.902 -0.322 18.720 1.00 83.50 78 LEU A N 1
ATOM 648 C CA . LEU A 1 78 ? -22.914 -1.781 18.835 1.00 83.50 78 LEU A CA 1
ATOM 649 C C . LEU A 1 78 ? -23.602 -2.237 20.126 1.00 83.50 78 LEU A C 1
ATOM 651 O O . LEU A 1 78 ? -24.438 -3.137 20.071 1.00 83.50 78 LEU A O 1
ATOM 655 N N . VAL A 1 79 ? -23.319 -1.594 21.263 1.00 85.81 79 VAL A N 1
ATOM 656 C CA . VAL A 1 79 ? -23.974 -1.903 22.547 1.00 85.81 79 VAL A CA 1
ATOM 657 C C . VAL A 1 79 ? -25.488 -1.717 22.440 1.00 85.81 79 VAL A C 1
ATOM 659 O O . VAL A 1 79 ? -26.245 -2.641 22.739 1.00 85.81 79 VAL A O 1
ATOM 662 N N . LEU A 1 80 ? -25.940 -0.570 21.925 1.00 84.19 80 LEU A N 1
ATOM 663 C CA . LEU A 1 80 ? -27.367 -0.284 21.746 1.00 84.19 80 LEU A CA 1
ATOM 664 C C . LEU A 1 80 ? -28.045 -1.266 20.780 1.00 84.19 80 LEU A C 1
ATOM 666 O O . LEU A 1 80 ? -29.183 -1.685 21.009 1.00 84.19 80 LEU A O 1
ATOM 670 N N . TYR A 1 81 ? -27.357 -1.653 19.704 1.00 84.94 81 TYR A N 1
ATOM 671 C CA . TYR A 1 81 ? -27.858 -2.632 18.744 1.00 84.94 81 TYR A CA 1
ATOM 672 C C . TYR A 1 81 ? -28.051 -4.013 19.390 1.00 84.94 81 TYR A C 1
ATOM 674 O O . TYR A 1 81 ? -29.127 -4.602 19.261 1.00 84.94 81 TYR A O 1
ATOM 682 N N . PHE A 1 82 ? -27.063 -4.508 20.144 1.00 87.31 82 PHE A N 1
ATOM 683 C CA . PHE A 1 82 ? -27.161 -5.797 20.838 1.00 87.31 82 PHE A CA 1
ATOM 684 C C . PHE A 1 82 ? -28.197 -5.790 21.973 1.00 87.31 82 PHE A C 1
ATOM 686 O O . PHE A 1 82 ? -28.940 -6.765 22.127 1.00 87.31 82 PHE A O 1
ATOM 693 N N . GLU A 1 83 ? -28.331 -4.692 22.725 1.00 86.50 83 GLU A N 1
ATOM 694 C CA . GLU A 1 83 ? -29.402 -4.539 23.718 1.00 86.50 83 GLU A CA 1
ATOM 695 C C . GLU A 1 83 ? -30.789 -4.597 23.071 1.00 86.50 83 GLU A C 1
ATOM 697 O O . GLU A 1 83 ? -31.694 -5.265 23.580 1.00 86.50 83 GLU A O 1
ATOM 702 N N . LYS A 1 84 ? -30.966 -3.927 21.926 1.00 85.75 84 LYS A N 1
ATOM 703 C CA . LYS A 1 84 ? -32.231 -3.939 21.185 1.00 85.75 84 LYS A CA 1
ATOM 704 C C . LYS A 1 84 ? -32.577 -5.341 20.688 1.00 85.75 84 LYS A C 1
ATOM 706 O O . LYS A 1 84 ? -33.725 -5.753 20.845 1.00 85.75 84 LYS A O 1
ATOM 711 N N . LEU A 1 85 ? -31.601 -6.078 20.150 1.00 83.88 85 LEU A N 1
ATOM 712 C CA . LEU A 1 85 ? -31.796 -7.463 19.710 1.00 83.88 85 LEU A CA 1
ATOM 713 C C . LEU A 1 85 ? -32.204 -8.382 20.867 1.00 83.88 85 LEU A C 1
ATOM 715 O O . LEU A 1 85 ? -33.174 -9.134 20.734 1.00 83.88 85 LEU A O 1
ATOM 719 N N . SER A 1 86 ? -31.538 -8.241 22.016 1.00 84.88 86 SER A N 1
ATOM 720 C CA . SER A 1 86 ? -31.837 -9.004 23.236 1.00 84.88 86 SER A CA 1
ATOM 721 C C . SER A 1 86 ? -33.257 -8.726 23.744 1.00 84.88 86 SER A C 1
ATOM 723 O O . SER A 1 86 ? -33.990 -9.647 24.090 1.00 84.88 86 SER A O 1
ATOM 725 N N . ARG A 1 87 ? -33.698 -7.458 23.726 1.00 85.00 87 ARG A N 1
ATOM 726 C CA . ARG A 1 87 ? -35.067 -7.066 24.121 1.00 85.00 87 ARG A CA 1
ATOM 727 C C . ARG A 1 87 ? -36.141 -7.519 23.129 1.00 85.00 87 ARG A C 1
ATOM 729 O O . ARG A 1 87 ? -37.283 -7.706 23.532 1.00 85.00 87 ARG A O 1
ATOM 736 N N . SER A 1 88 ? -35.798 -7.685 21.851 1.00 83.75 88 SER A N 1
ATOM 737 C CA . SER A 1 88 ? -36.725 -8.179 20.822 1.00 83.75 88 SER A CA 1
ATOM 738 C C . SER A 1 88 ? -36.867 -9.705 20.765 1.00 83.75 88 SER A C 1
ATOM 740 O O . SER A 1 88 ? -37.665 -10.191 19.970 1.00 83.75 88 SER A O 1
ATOM 742 N N . GLY A 1 89 ? -36.116 -10.462 21.579 1.00 74.00 89 GLY A N 1
ATOM 743 C CA . GLY A 1 89 ? -36.176 -11.931 21.602 1.00 74.00 89 GLY A CA 1
ATOM 744 C C . GLY A 1 89 ? -35.642 -12.605 20.331 1.00 74.00 89 GLY A C 1
ATOM 745 O O . GLY A 1 89 ? -36.013 -13.735 20.035 1.00 74.00 89 GLY A O 1
ATOM 746 N N . ILE A 1 90 ? -34.814 -11.895 19.556 1.00 71.06 90 ILE A N 1
ATOM 747 C CA . ILE A 1 90 ? -34.187 -12.387 18.313 1.00 71.06 90 ILE A CA 1
ATOM 748 C C . ILE A 1 90 ? -32.874 -13.142 18.614 1.00 71.06 90 ILE A C 1
ATOM 750 O O . ILE A 1 90 ? -32.296 -13.767 17.727 1.00 71.06 90 ILE A O 1
ATOM 754 N N . MET A 1 91 ? -32.411 -13.095 19.865 1.00 53.78 91 MET A N 1
ATOM 755 C CA . MET A 1 91 ? -31.170 -13.700 20.344 1.00 53.78 91 MET A CA 1
ATOM 756 C C . MET A 1 91 ? -31.455 -14.804 21.358 1.00 53.78 91 MET A C 1
ATO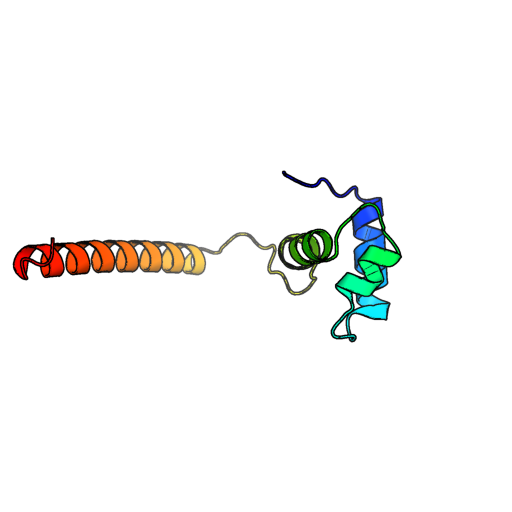M 758 O O . MET A 1 91 ? -32.389 -14.608 22.169 1.00 53.78 91 MET A O 1
#

Organism: NCBI:txid658196